Protein AF-A0A8I1PBG3-F1 (afdb_monomer_lite)

Structure (mmCIF, N/CA/C/O backbone):
data_AF-A0A8I1PBG3-F1
#
_entry.id   AF-A0A8I1PBG3-F1
#
loop_
_atom_site.group_PDB
_atom_site.id
_atom_site.type_symbol
_atom_site.label_atom_id
_atom_site.label_alt_id
_atom_site.label_comp_id
_atom_site.label_asym_id
_atom_site.label_entity_id
_atom_site.label_seq_id
_atom_site.pdbx_PDB_ins_code
_atom_site.Cartn_x
_atom_site.Cartn_y
_atom_site.Cartn_z
_atom_site.occupancy
_atom_site.B_iso_or_equiv
_atom_site.auth_seq_id
_atom_site.auth_comp_id
_atom_site.auth_asym_id
_atom_site.auth_atom_id
_atom_site.pdbx_PDB_model_num
ATOM 1 N N . MET A 1 1 ? 33.859 44.985 -28.408 1.00 40.91 1 MET A N 1
ATOM 2 C CA . MET A 1 1 ? 32.799 44.138 -28.990 1.00 40.91 1 MET A CA 1
ATOM 3 C C . MET A 1 1 ? 32.918 42.779 -28.338 1.00 40.91 1 MET A C 1
ATOM 5 O O . MET A 1 1 ? 33.980 42.182 -28.441 1.00 40.91 1 MET A O 1
ATOM 9 N N . ALA A 1 2 ? 31.907 42.379 -27.571 1.00 40.81 2 ALA A N 1
ATOM 10 C CA . ALA A 1 2 ? 31.863 41.085 -26.903 1.00 40.81 2 ALA A CA 1
ATOM 11 C C . ALA A 1 2 ? 31.498 40.009 -27.932 1.00 40.81 2 ALA A C 1
ATOM 13 O O . ALA A 1 2 ? 30.491 40.143 -28.624 1.00 40.81 2 ALA A O 1
ATOM 14 N N . THR A 1 3 ? 32.326 38.979 -28.062 1.00 46.44 3 THR A N 1
ATOM 15 C CA . THR A 1 3 ? 31.957 37.729 -28.726 1.00 46.44 3 THR A CA 1
ATOM 16 C C . THR A 1 3 ? 31.240 36.884 -27.680 1.00 46.44 3 THR A C 1
ATOM 18 O O . THR A 1 3 ? 31.890 36.314 -26.807 1.00 46.44 3 THR A O 1
ATOM 21 N N . SER A 1 4 ? 29.907 36.911 -27.697 1.00 43.91 4 SER A N 1
ATOM 22 C CA . SER A 1 4 ? 29.079 36.065 -26.837 1.00 43.91 4 SER A CA 1
ATOM 23 C C . SER A 1 4 ? 29.313 34.598 -27.186 1.00 43.91 4 SER A C 1
ATOM 25 O O . SER A 1 4 ? 28.996 34.161 -28.287 1.00 43.91 4 SER A O 1
ATOM 27 N N . ASP A 1 5 ? 29.861 33.866 -26.223 1.00 50.47 5 ASP A N 1
ATOM 28 C CA . ASP A 1 5 ? 30.164 32.429 -26.246 1.00 50.47 5 ASP A CA 1
ATOM 29 C C . ASP A 1 5 ? 28.923 31.583 -25.866 1.00 50.47 5 ASP A C 1
ATOM 31 O O . ASP A 1 5 ? 29.026 30.538 -25.233 1.00 50.47 5 ASP A O 1
ATOM 35 N N . ASP A 1 6 ? 27.724 32.079 -26.198 1.00 49.88 6 ASP A N 1
ATOM 36 C CA . ASP A 1 6 ? 26.433 31.600 -25.665 1.00 49.88 6 ASP A CA 1
ATOM 37 C C . ASP A 1 6 ? 25.593 30.825 -26.702 1.00 49.88 6 ASP A C 1
ATOM 39 O O . ASP A 1 6 ? 24.419 30.540 -26.482 1.00 49.88 6 ASP A O 1
ATOM 43 N N . ASP A 1 7 ? 26.202 30.455 -27.833 1.00 46.03 7 ASP A N 1
ATOM 44 C CA . ASP A 1 7 ? 25.568 29.711 -28.935 1.00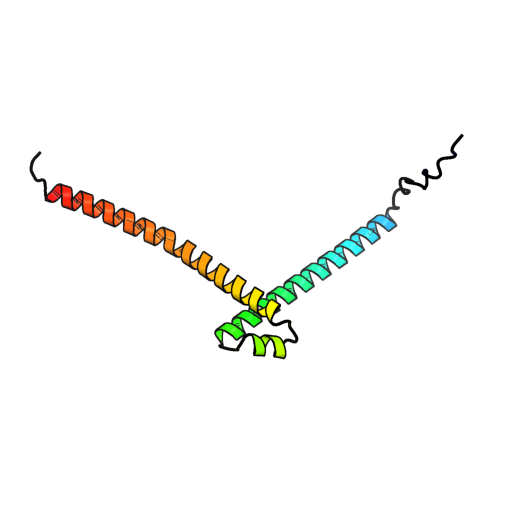 46.03 7 ASP A CA 1
ATOM 45 C C . ASP A 1 7 ? 26.040 28.245 -28.988 1.00 46.03 7 ASP A C 1
ATOM 47 O O . ASP A 1 7 ? 26.211 27.637 -30.048 1.00 46.03 7 ASP A O 1
ATOM 51 N N . LEU A 1 8 ? 26.231 27.623 -27.819 1.00 47.16 8 LEU A N 1
ATOM 52 C CA . LEU A 1 8 ? 26.364 26.168 -27.717 1.00 47.16 8 LEU A CA 1
ATOM 53 C C . LEU A 1 8 ? 24.997 25.496 -27.921 1.00 47.16 8 LEU A C 1
ATOM 55 O O . LEU A 1 8 ? 24.366 24.988 -26.998 1.00 47.16 8 LEU A O 1
ATOM 59 N N . GLY A 1 9 ? 24.563 25.473 -29.181 1.00 45.12 9 GLY A N 1
ATOM 60 C CA . GLY A 1 9 ? 23.967 24.287 -29.782 1.00 45.12 9 GLY A CA 1
ATOM 61 C C . GLY A 1 9 ? 22.716 23.725 -29.112 1.00 45.12 9 GLY A C 1
ATOM 62 O O . GLY A 1 9 ? 22.672 22.530 -28.818 1.00 45.12 9 GLY A O 1
ATOM 63 N N . ARG A 1 10 ? 21.628 24.503 -29.044 1.00 50.16 10 ARG A N 1
ATOM 64 C CA . ARG A 1 10 ? 20.308 23.899 -29.309 1.00 50.16 10 ARG A CA 1
ATOM 65 C C . ARG A 1 10 ? 20.234 23.555 -30.795 1.00 50.16 10 ARG A C 1
ATOM 67 O O . ARG A 1 10 ? 19.549 24.213 -31.568 1.00 50.16 10 ARG A O 1
ATOM 74 N N . ALA A 1 11 ? 20.998 22.553 -31.212 1.00 54.16 11 ALA A N 1
ATOM 75 C CA . ALA A 1 11 ? 20.671 21.865 -32.440 1.00 54.16 11 ALA A CA 1
ATOM 76 C C . ALA A 1 11 ? 19.368 21.121 -32.149 1.00 54.16 11 ALA A C 1
ATOM 78 O O . ALA A 1 11 ? 19.353 20.230 -31.296 1.00 54.16 11 ALA A O 1
ATOM 79 N N . ASP A 1 12 ? 18.279 21.508 -32.813 1.00 59.19 12 ASP A N 1
ATOM 80 C CA . ASP A 1 12 ? 17.124 20.629 -32.948 1.00 59.19 12 ASP A CA 1
ATOM 81 C C . ASP A 1 12 ? 17.666 19.304 -33.496 1.00 59.19 12 ASP A C 1
ATOM 83 O O . ASP A 1 12 ? 18.157 19.233 -34.626 1.00 59.19 12 ASP A O 1
ATOM 87 N N . GLY A 1 13 ? 17.730 18.291 -32.629 1.00 63.84 13 GLY A N 1
ATOM 88 C CA . GLY A 1 13 ? 18.340 17.011 -32.959 1.00 63.84 13 GLY A CA 1
ATOM 89 C C . GLY A 1 13 ? 17.702 16.447 -34.225 1.00 63.84 13 GLY A C 1
ATOM 90 O O . GLY A 1 13 ? 16.489 16.561 -34.413 1.00 63.84 13 GLY A O 1
ATOM 91 N N . LEU A 1 14 ? 18.520 15.851 -35.100 1.00 68.19 14 LEU A N 1
ATOM 92 C CA . LEU A 1 14 ? 18.033 15.186 -36.309 1.00 68.19 14 LEU A CA 1
ATOM 93 C C . LEU A 1 14 ? 16.856 14.256 -35.957 1.00 68.19 14 LEU A C 1
ATOM 95 O O . LEU A 1 14 ? 16.926 13.557 -34.940 1.00 68.19 14 LEU A O 1
ATOM 99 N N . PRO A 1 15 ? 15.781 14.231 -36.768 1.00 78.50 15 PRO A N 1
ATOM 100 C CA . PRO A 1 15 ? 14.638 13.376 -36.490 1.00 78.50 15 PRO A CA 1
ATOM 101 C C . PRO A 1 15 ? 15.099 11.918 -36.412 1.00 78.50 15 PRO A C 1
ATOM 103 O O . PRO A 1 15 ? 15.807 11.442 -37.298 1.00 78.50 15 PRO A O 1
ATOM 106 N N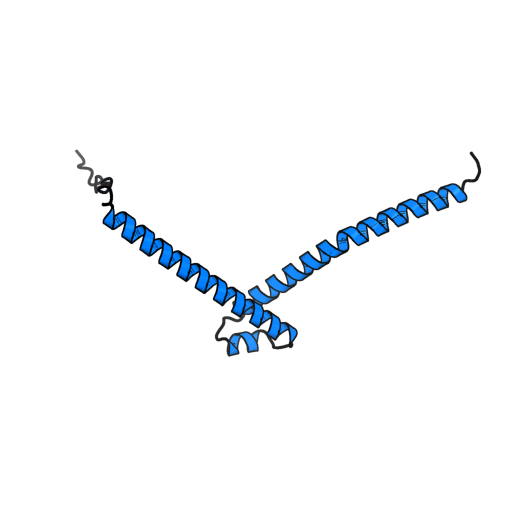 . LEU A 1 16 ? 14.689 11.217 -35.349 1.00 82.75 16 LEU A N 1
ATOM 107 C CA . LEU A 1 16 ? 15.004 9.800 -35.151 1.00 82.75 16 LEU A CA 1
ATOM 108 C C . LEU A 1 16 ? 14.592 8.986 -36.382 1.00 82.75 16 LEU A C 1
ATOM 110 O O . LEU A 1 16 ? 13.491 9.206 -36.906 1.00 82.75 16 LEU A O 1
ATOM 114 N N . SER A 1 17 ? 15.433 8.031 -36.789 1.00 90.62 17 SER A N 1
ATOM 115 C CA . SER A 1 17 ? 15.058 7.030 -37.791 1.00 90.62 17 SER A CA 1
ATOM 116 C C . SER A 1 17 ? 13.936 6.131 -37.265 1.00 90.62 17 SER A C 1
ATOM 118 O O . SER A 1 17 ? 13.730 6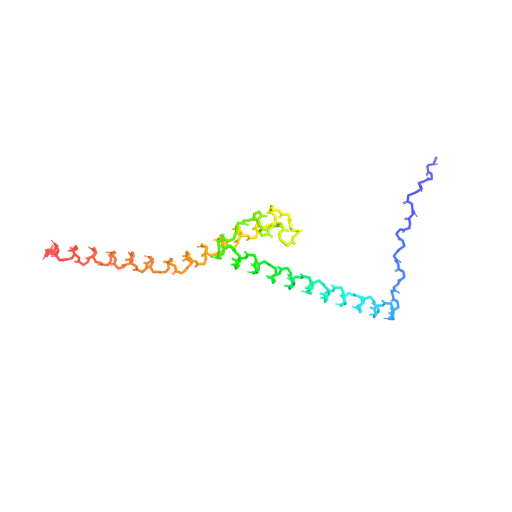.022 -36.054 1.00 90.62 17 SER A O 1
ATOM 120 N N . ASP A 1 18 ? 13.211 5.464 -38.160 1.00 92.44 18 ASP A N 1
ATOM 121 C CA . ASP A 1 18 ? 12.126 4.564 -37.754 1.00 92.44 18 ASP A CA 1
ATOM 122 C C . ASP A 1 18 ? 12.634 3.416 -36.866 1.00 92.44 18 ASP A C 1
ATOM 124 O O . ASP A 1 18 ? 11.991 3.092 -35.868 1.00 92.44 18 ASP A O 1
ATOM 128 N N . ASP A 1 19 ? 13.839 2.903 -37.130 1.00 92.94 19 ASP A N 1
ATOM 129 C CA . ASP A 1 19 ? 14.494 1.899 -36.281 1.00 92.94 19 ASP A CA 1
ATOM 130 C C . ASP A 1 19 ? 14.797 2.440 -34.875 1.00 92.94 19 ASP A C 1
ATOM 132 O O . ASP A 1 19 ? 14.556 1.768 -33.872 1.00 92.94 19 ASP A O 1
ATOM 136 N N . GLN A 1 20 ? 15.283 3.684 -34.772 1.00 93.44 20 GLN A N 1
ATOM 137 C CA . GLN A 1 20 ? 15.544 4.329 -33.481 1.00 93.44 20 GLN A CA 1
ATOM 138 C C . GLN A 1 20 ? 14.249 4.588 -32.705 1.00 93.44 20 GLN A C 1
ATOM 140 O O . GLN A 1 20 ? 14.224 4.444 -31.482 1.00 93.44 20 GLN A O 1
ATOM 145 N N . ARG A 1 21 ? 13.164 4.950 -33.399 1.00 94.00 21 ARG A N 1
ATOM 146 C CA . ARG A 1 21 ? 11.838 5.113 -32.784 1.00 94.00 21 ARG A CA 1
ATOM 147 C C . ARG A 1 21 ? 11.302 3.779 -32.280 1.00 94.00 21 ARG A C 1
ATOM 149 O O . ARG A 1 21 ? 10.822 3.720 -31.152 1.00 94.00 21 ARG A O 1
ATOM 156 N N . ALA A 1 22 ? 11.411 2.720 -33.081 1.00 95.12 22 ALA A N 1
ATOM 157 C CA . ALA A 1 22 ? 10.966 1.384 -32.707 1.00 95.12 22 ALA A CA 1
ATOM 158 C C . ALA A 1 22 ? 11.721 0.858 -31.477 1.00 95.12 22 ALA A C 1
ATOM 160 O O . ALA A 1 22 ? 11.088 0.389 -30.531 1.00 95.12 22 ALA A O 1
ATOM 161 N N . GLU A 1 23 ? 13.049 1.009 -31.434 1.00 95.31 23 GLU A N 1
ATOM 162 C CA . GLU A 1 23 ? 13.839 0.595 -30.267 1.00 95.31 23 GLU A CA 1
ATOM 163 C C . GLU A 1 23 ? 13.509 1.432 -29.023 1.00 95.31 23 GLU A C 1
ATOM 165 O O . GLU A 1 23 ? 13.412 0.889 -27.921 1.00 95.31 23 GLU A O 1
ATOM 170 N N . LEU A 1 24 ? 13.279 2.742 -29.174 1.00 96.06 24 LEU A N 1
ATOM 171 C CA . LEU A 1 24 ? 12.870 3.598 -28.058 1.00 96.06 24 LEU A CA 1
ATOM 172 C C . LEU A 1 24 ? 11.510 3.171 -27.490 1.00 96.06 24 LEU A C 1
ATOM 174 O O . LEU A 1 24 ? 11.372 3.063 -26.272 1.00 96.06 24 LEU A O 1
ATOM 178 N N . LEU A 1 25 ? 10.538 2.860 -28.351 1.00 96.88 25 LEU A N 1
ATOM 179 C CA . LEU A 1 25 ? 9.237 2.328 -27.937 1.00 96.88 25 LEU A CA 1
ATOM 180 C C . LEU A 1 25 ? 9.373 0.966 -27.244 1.00 96.88 25 LEU A C 1
ATOM 182 O O . LEU A 1 25 ? 8.790 0.758 -26.183 1.00 96.88 25 LEU A O 1
ATOM 186 N N . ALA A 1 26 ? 10.187 0.057 -27.785 1.00 97.19 26 ALA A N 1
ATOM 187 C CA . ALA A 1 26 ? 10.433 -1.250 -27.176 1.00 97.19 26 ALA A CA 1
ATOM 188 C C . ALA A 1 26 ? 11.149 -1.139 -25.819 1.00 97.19 26 ALA A C 1
ATOM 190 O O . ALA A 1 26 ? 10.898 -1.913 -24.893 1.00 97.19 26 ALA A O 1
ATOM 191 N N . ARG A 1 27 ? 12.062 -0.174 -25.665 1.00 97.44 27 ARG A N 1
ATOM 192 C CA . ARG A 1 27 ? 12.710 0.123 -24.382 1.00 97.44 27 ARG A CA 1
ATOM 193 C C . ARG A 1 27 ? 11.726 0.718 -23.380 1.00 97.44 27 ARG A C 1
ATOM 195 O O . ARG A 1 27 ? 11.758 0.319 -22.220 1.00 97.44 27 ARG A O 1
ATOM 202 N N . GLN A 1 28 ? 10.861 1.628 -23.819 1.00 97.88 28 GLN A N 1
ATOM 203 C CA . GLN A 1 28 ? 9.824 2.212 -22.973 1.00 97.88 28 GLN A CA 1
ATOM 204 C C . GLN A 1 28 ? 8.852 1.134 -22.475 1.00 97.88 28 GLN A C 1
ATOM 206 O O . GLN A 1 28 ? 8.633 1.037 -21.273 1.00 97.88 28 GLN A O 1
ATOM 211 N N . ALA A 1 29 ? 8.387 0.249 -23.360 1.00 98.06 29 ALA A N 1
ATOM 212 C CA . ALA A 1 29 ? 7.513 -0.864 -22.992 1.00 98.06 29 ALA A CA 1
ATOM 213 C C . ALA A 1 29 ? 8.140 -1.779 -21.924 1.00 98.06 29 ALA A C 1
ATOM 215 O O . ALA A 1 29 ? 7.497 -2.092 -20.927 1.00 98.06 29 ALA A O 1
ATOM 216 N N . ARG A 1 30 ? 9.423 -2.142 -22.077 1.00 98.25 30 ARG A N 1
ATOM 217 C CA . ARG A 1 30 ? 10.157 -2.936 -21.071 1.00 98.25 30 ARG A CA 1
ATOM 218 C C . ARG A 1 30 ? 10.301 -2.211 -19.729 1.00 98.25 30 ARG A C 1
ATOM 220 O O . ARG A 1 30 ? 10.277 -2.852 -18.683 1.00 98.25 30 ARG A O 1
ATOM 227 N N . LEU A 1 31 ? 10.479 -0.887 -19.742 1.00 98.44 31 LEU A N 1
ATOM 228 C CA . LEU A 1 31 ? 10.541 -0.092 -18.512 1.00 98.44 31 LEU A CA 1
ATOM 229 C C . LEU A 1 31 ? 9.186 -0.035 -17.810 1.00 98.44 31 LEU A C 1
ATOM 231 O O . LEU A 1 31 ? 9.143 -0.133 -16.587 1.00 98.44 31 LEU A O 1
ATOM 235 N N . ASP A 1 32 ? 8.101 0.110 -18.564 1.00 98.44 32 ASP A N 1
ATOM 236 C CA . ASP A 1 32 ? 6.753 0.146 -18.001 1.00 98.44 32 ASP A CA 1
ATOM 237 C C . ASP A 1 32 ? 6.349 -1.222 -17.436 1.00 98.44 32 ASP A C 1
ATOM 239 O O . ASP A 1 32 ? 5.818 -1.292 -16.331 1.00 98.44 32 ASP A O 1
ATOM 243 N N . GLU A 1 33 ? 6.711 -2.315 -18.110 1.00 98.19 33 GLU A N 1
ATOM 244 C CA . GLU A 1 33 ? 6.543 -3.673 -17.581 1.00 98.19 33 GLU A CA 1
ATOM 245 C C . GLU A 1 33 ? 7.344 -3.887 -16.286 1.00 98.19 33 GLU A C 1
ATOM 247 O O . GLU A 1 33 ? 6.810 -4.381 -15.292 1.00 98.19 33 GLU A O 1
ATOM 252 N N . ALA A 1 34 ? 8.607 -3.451 -16.248 1.00 98.12 34 ALA A N 1
ATOM 253 C CA . ALA A 1 34 ? 9.426 -3.544 -15.042 1.00 98.12 34 ALA A CA 1
ATOM 254 C C . ALA A 1 34 ? 8.859 -2.705 -13.882 1.00 98.12 34 ALA A C 1
ATOM 256 O O . ALA A 1 34 ? 8.904 -3.139 -12.731 1.00 98.12 34 ALA A O 1
ATOM 257 N N . ARG A 1 35 ? 8.303 -1.520 -14.169 1.00 98.44 35 ARG A N 1
ATOM 258 C CA . ARG A 1 35 ? 7.624 -0.682 -13.167 1.00 98.44 35 ARG A CA 1
ATOM 259 C C . ARG A 1 35 ? 6.392 -1.379 -12.607 1.00 98.44 35 ARG A C 1
ATOM 261 O O . ARG A 1 35 ? 6.279 -1.479 -11.391 1.00 98.44 35 ARG A O 1
ATOM 268 N N . ALA A 1 36 ? 5.544 -1.932 -13.472 1.00 98.25 36 ALA A N 1
ATOM 269 C CA . ALA A 1 36 ? 4.362 -2.678 -13.052 1.00 98.25 36 ALA A CA 1
ATOM 270 C C . ALA A 1 36 ? 4.728 -3.893 -12.179 1.00 98.25 36 ALA A C 1
ATOM 272 O O . ALA A 1 36 ? 4.083 -4.147 -11.163 1.00 98.25 36 ALA A O 1
ATOM 273 N N . ALA A 1 37 ? 5.803 -4.612 -12.519 1.00 98.19 37 ALA A N 1
ATOM 274 C CA . ALA A 1 37 ? 6.289 -5.727 -11.708 1.00 98.19 37 ALA A CA 1
ATOM 275 C C . ALA A 1 37 ? 6.762 -5.278 -10.313 1.00 98.19 37 ALA A C 1
ATOM 277 O O . ALA A 1 37 ? 6.466 -5.935 -9.314 1.00 98.19 37 ALA A O 1
ATOM 278 N N . VAL A 1 38 ? 7.468 -4.144 -10.224 1.00 98.00 38 VAL A N 1
ATOM 279 C CA . VAL A 1 38 ? 7.894 -3.569 -8.937 1.00 98.00 38 VAL A CA 1
ATOM 280 C C . VAL A 1 38 ? 6.692 -3.119 -8.108 1.00 98.00 38 VAL A C 1
ATOM 282 O O . VAL A 1 38 ? 6.653 -3.399 -6.913 1.00 98.00 38 VAL A O 1
ATOM 285 N N . GLU A 1 39 ? 5.712 -2.460 -8.724 1.00 97.94 39 GLU A N 1
ATOM 286 C CA . GLU A 1 39 ? 4.478 -2.034 -8.053 1.00 97.94 39 GLU A CA 1
ATOM 287 C C . GLU A 1 39 ? 3.691 -3.235 -7.510 1.00 97.94 39 GLU A C 1
ATOM 289 O O . GLU A 1 39 ? 3.278 -3.220 -6.350 1.00 97.94 39 GLU A O 1
ATOM 294 N N . SER A 1 40 ? 3.569 -4.315 -8.290 1.00 97.75 40 SER A N 1
ATOM 295 C CA . SER A 1 40 ? 2.935 -5.565 -7.842 1.00 97.75 40 SER A CA 1
ATOM 296 C C . SER A 1 40 ? 3.661 -6.169 -6.639 1.00 97.75 40 SER A C 1
ATOM 298 O O . SER A 1 40 ? 3.036 -6.479 -5.627 1.00 97.75 40 SER A O 1
ATOM 300 N N . ALA A 1 41 ? 4.991 -6.275 -6.702 1.00 96.75 41 ALA A N 1
ATOM 301 C CA . ALA A 1 41 ? 5.783 -6.822 -5.602 1.00 96.75 41 ALA A CA 1
ATOM 302 C C . ALA A 1 41 ? 5.694 -5.960 -4.328 1.00 96.75 41 ALA A C 1
ATOM 304 O O . ALA A 1 41 ? 5.699 -6.482 -3.212 1.00 96.75 41 ALA A O 1
ATOM 305 N N . GLN A 1 42 ? 5.599 -4.635 -4.475 1.00 96.50 42 GLN A N 1
ATOM 306 C CA . GLN A 1 42 ? 5.375 -3.729 -3.348 1.00 96.50 42 GLN A CA 1
ATOM 307 C C . GLN A 1 42 ? 3.990 -3.931 -2.730 1.00 96.50 42 GLN A C 1
ATOM 309 O O . GLN A 1 42 ? 3.895 -4.012 -1.508 1.00 96.50 42 GLN A O 1
ATOM 314 N N . ALA A 1 43 ? 2.946 -4.079 -3.548 1.00 96.75 43 ALA A N 1
ATOM 315 C CA .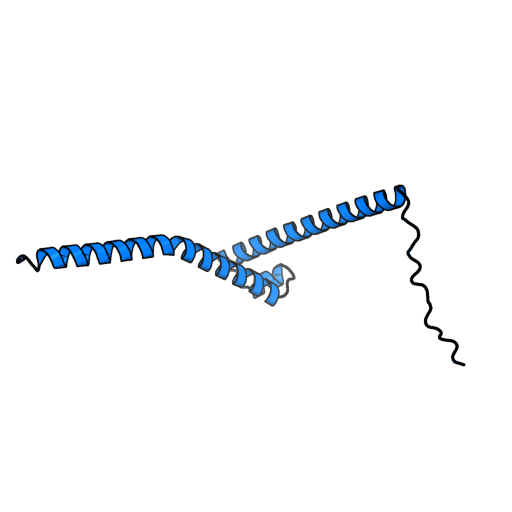 ALA A 1 43 ? 1.593 -4.346 -3.069 1.00 96.75 43 ALA A CA 1
ATOM 316 C C . ALA A 1 43 ? 1.496 -5.687 -2.321 1.00 96.75 43 ALA A C 1
ATOM 318 O O . ALA A 1 43 ? 0.895 -5.753 -1.250 1.00 96.75 43 ALA A O 1
ATOM 319 N N . GLU A 1 44 ? 2.135 -6.742 -2.834 1.00 97.69 44 GLU A N 1
ATOM 320 C CA . GLU A 1 44 ? 2.199 -8.050 -2.169 1.00 97.69 44 GLU A CA 1
ATOM 321 C C . GLU A 1 44 ? 2.922 -7.976 -0.819 1.00 97.69 44 GLU A C 1
ATOM 323 O O . GLU A 1 44 ? 2.430 -8.494 0.187 1.00 97.69 44 GLU A O 1
ATOM 328 N N . ARG A 1 45 ? 4.068 -7.285 -0.768 1.00 97.25 45 ARG A N 1
ATOM 329 C CA . ARG A 1 45 ? 4.801 -7.042 0.482 1.00 97.25 45 ARG A CA 1
ATOM 330 C C . ARG A 1 45 ? 3.940 -6.286 1.491 1.00 97.25 45 ARG A C 1
ATOM 332 O O . ARG A 1 45 ? 3.931 -6.640 2.668 1.00 97.25 45 ARG A O 1
ATOM 339 N N . ASP A 1 46 ? 3.244 -5.245 1.051 1.00 97.56 46 ASP A N 1
ATOM 340 C CA . ASP A 1 46 ? 2.428 -4.408 1.929 1.00 97.56 46 ASP A CA 1
ATOM 341 C C . ASP A 1 46 ? 1.213 -5.181 2.461 1.00 97.56 46 ASP A C 1
ATOM 343 O O . ASP A 1 46 ? 0.910 -5.095 3.651 1.00 97.56 46 ASP A O 1
ATOM 347 N N . ALA A 1 47 ? 0.589 -6.026 1.635 1.00 97.50 47 ALA A N 1
ATOM 348 C CA . ALA A 1 47 ? -0.455 -6.949 2.076 1.00 97.50 47 ALA A CA 1
ATOM 349 C C . ALA A 1 47 ? 0.065 -7.964 3.109 1.00 97.50 47 ALA A C 1
ATOM 351 O O . ALA A 1 47 ? -0.612 -8.250 4.096 1.00 97.50 47 ALA A O 1
ATOM 352 N N . TYR A 1 48 ? 1.280 -8.483 2.924 1.00 97.94 48 TYR A N 1
ATOM 353 C CA . TYR A 1 48 ? 1.898 -9.382 3.899 1.00 97.94 48 TYR A CA 1
ATOM 354 C C . TYR A 1 48 ? 2.205 -8.678 5.231 1.00 97.94 48 TYR A C 1
ATOM 356 O O . TYR A 1 48 ? 1.986 -9.253 6.294 1.00 97.94 48 TYR A O 1
ATOM 364 N N . LEU A 1 49 ? 2.650 -7.416 5.201 1.00 98.31 49 LEU A N 1
ATOM 365 C CA . LEU A 1 49 ? 2.848 -6.618 6.416 1.00 98.31 49 LEU A CA 1
ATOM 366 C C . LEU A 1 49 ? 1.554 -6.458 7.220 1.00 98.31 49 LEU A C 1
ATOM 368 O O . LEU A 1 49 ? 1.598 -6.557 8.444 1.00 98.31 49 LEU A O 1
ATOM 372 N N . VAL A 1 50 ? 0.422 -6.246 6.545 1.00 97.56 50 VAL A N 1
ATOM 373 C CA . VAL A 1 50 ? -0.898 -6.190 7.193 1.00 97.56 50 VAL A CA 1
ATOM 374 C C . VAL A 1 50 ? -1.237 -7.525 7.858 1.00 97.56 50 VAL A C 1
ATOM 376 O O . VAL A 1 50 ? -1.582 -7.541 9.032 1.00 97.56 50 VAL A O 1
ATOM 379 N N . GLN A 1 51 ? -1.038 -8.653 7.169 1.00 97.88 51 GLN A N 1
ATOM 380 C CA . GLN A 1 51 ? 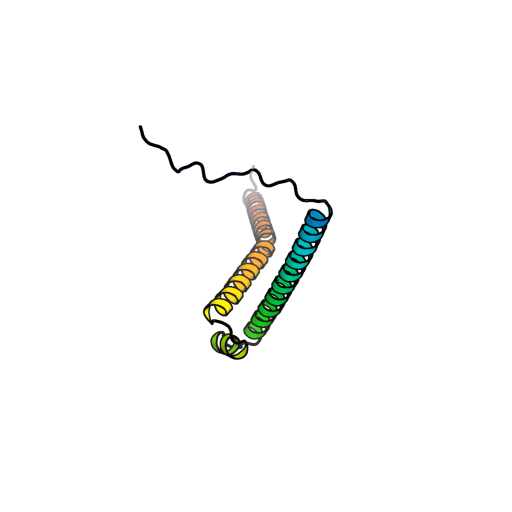-1.289 -9.981 7.752 1.00 97.88 51 GLN A CA 1
ATOM 381 C C . GLN A 1 51 ? -0.448 -10.244 9.009 1.00 97.88 51 GLN A C 1
ATOM 383 O O . GLN A 1 51 ? -0.922 -10.870 9.957 1.00 97.88 51 GLN A O 1
ATOM 388 N N . LEU A 1 52 ? 0.803 -9.776 9.028 1.00 97.88 52 LEU A N 1
ATOM 389 C CA . LEU A 1 52 ? 1.660 -9.869 10.209 1.00 97.88 52 LEU A CA 1
ATOM 390 C C . LEU A 1 52 ? 1.138 -9.004 11.366 1.00 97.88 52 LEU A C 1
ATOM 392 O O . LEU A 1 52 ? 1.148 -9.462 12.508 1.00 97.88 52 LEU A O 1
ATOM 396 N N . ASP A 1 53 ? 0.671 -7.786 11.082 1.00 97.00 53 ASP A N 1
ATOM 397 C CA . ASP A 1 53 ? 0.067 -6.894 12.081 1.00 97.00 53 ASP A CA 1
ATOM 398 C C . ASP A 1 53 ? -1.207 -7.506 12.683 1.00 97.00 53 ASP A C 1
ATOM 400 O O . ASP A 1 53 ? -1.346 -7.549 13.906 1.00 97.00 53 ASP A O 1
ATOM 404 N N . ASP A 1 54 ? -2.075 -8.081 11.845 1.00 95.50 54 ASP A N 1
ATOM 405 C CA . ASP A 1 54 ? -3.292 -8.789 12.269 1.00 95.50 54 ASP A CA 1
ATOM 406 C C . ASP A 1 54 ? -2.982 -10.026 13.124 1.00 95.50 54 ASP A C 1
ATOM 408 O O . ASP A 1 54 ? -3.709 -10.350 14.066 1.00 95.50 54 ASP A O 1
ATOM 412 N N . ALA A 1 55 ? -1.870 -10.708 12.835 1.00 96.94 55 ALA A N 1
ATOM 413 C CA . ALA A 1 55 ? -1.359 -11.811 13.644 1.00 96.94 55 ALA A CA 1
ATOM 414 C C . ALA A 1 55 ? -0.689 -11.349 14.957 1.00 96.94 55 ALA A C 1
ATOM 416 O O . ALA A 1 55 ? -0.273 -12.184 15.763 1.00 96.94 55 ALA A O 1
ATOM 417 N N . GLY A 1 56 ? -0.583 -10.037 15.191 1.00 96.62 56 GLY A N 1
ATOM 418 C CA . GLY A 1 56 ? 0.004 -9.445 16.392 1.00 96.62 56 GLY A CA 1
ATOM 419 C C . GLY A 1 56 ? 1.531 -9.351 16.377 1.00 96.62 56 GLY A C 1
ATOM 420 O O . GLY A 1 56 ? 2.135 -9.127 17.428 1.00 96.62 56 GLY A O 1
ATOM 421 N N . VAL A 1 57 ? 2.171 -9.516 15.216 1.00 97.44 57 VAL A N 1
ATOM 422 C CA . VAL A 1 57 ? 3.625 -9.368 15.072 1.00 97.44 57 VAL A CA 1
ATOM 423 C C . VAL A 1 57 ? 4.000 -7.892 15.158 1.00 97.44 57 VAL A C 1
ATOM 425 O O . VAL A 1 57 ? 3.429 -7.030 14.490 1.00 97.44 57 VAL A O 1
ATOM 428 N N . GLY A 1 58 ? 4.993 -7.579 15.991 1.00 96.69 58 GLY A N 1
ATOM 429 C CA . GLY A 1 58 ? 5.398 -6.199 16.226 1.00 96.69 58 GLY A CA 1
ATOM 430 C C . GLY A 1 58 ? 6.072 -5.559 15.008 1.00 96.69 58 GLY A C 1
ATOM 431 O O . GLY A 1 58 ? 6.896 -6.171 14.337 1.00 96.69 58 GLY A O 1
ATOM 432 N N . VAL A 1 59 ? 5.825 -4.265 14.789 1.00 96.75 59 VAL A N 1
ATOM 433 C CA . VAL A 1 59 ? 6.417 -3.465 13.695 1.00 96.75 59 VAL A CA 1
ATOM 434 C C . VAL A 1 59 ? 7.938 -3.639 13.569 1.00 96.75 59 VAL A C 1
ATOM 436 O O . VAL A 1 59 ? 8.457 -3.803 12.467 1.00 96.75 59 VAL A O 1
ATOM 439 N N . SER A 1 60 ? 8.669 -3.594 14.688 1.00 97.25 60 SER A N 1
ATOM 440 C CA . SER A 1 60 ? 10.131 -3.747 14.690 1.00 97.25 60 SER A CA 1
ATOM 441 C C . SER A 1 60 ? 10.576 -5.152 14.276 1.00 97.25 60 SER A C 1
ATOM 443 O O . SER A 1 60 ? 11.611 -5.294 13.632 1.00 97.25 60 SER A O 1
ATOM 445 N N . GLU A 1 61 ? 9.803 -6.175 14.640 1.00 97.75 61 GLU A N 1
ATOM 446 C CA . GLU A 1 61 ? 10.069 -7.570 14.289 1.00 97.75 61 GLU A CA 1
ATOM 447 C C . GLU A 1 61 ? 9.827 -7.799 12.796 1.00 97.75 61 GLU A C 1
ATOM 449 O O . GLU A 1 61 ? 10.721 -8.283 12.103 1.00 97.75 61 GLU A O 1
ATOM 454 N N . SER A 1 62 ? 8.691 -7.330 12.273 1.00 97.44 62 SER A N 1
ATOM 455 C CA . SER A 1 62 ? 8.379 -7.363 10.839 1.00 97.44 62 SER A CA 1
ATOM 456 C C . SER A 1 62 ? 9.424 -6.612 10.009 1.00 97.44 62 SER A C 1
ATOM 458 O O . SER A 1 62 ? 9.894 -7.118 8.990 1.00 97.44 62 SER A O 1
ATOM 460 N N . ALA A 1 63 ? 9.842 -5.423 10.460 1.00 97.75 63 ALA A N 1
ATOM 461 C CA . ALA A 1 63 ? 10.874 -4.636 9.790 1.00 97.75 63 ALA A CA 1
ATOM 462 C C . ALA A 1 63 ? 12.221 -5.371 9.748 1.00 97.75 63 ALA A C 1
ATOM 464 O O . ALA A 1 63 ? 12.851 -5.441 8.695 1.00 97.75 63 ALA A O 1
ATOM 465 N N . HIS A 1 64 ? 12.640 -5.960 10.871 1.00 97.81 64 HIS A N 1
ATOM 466 C CA . HIS A 1 64 ? 13.881 -6.724 10.944 1.00 97.81 64 HIS A CA 1
ATOM 467 C C . HIS A 1 64 ? 13.837 -7.976 10.058 1.00 97.81 64 HIS A C 1
ATOM 469 O O . HIS A 1 64 ? 14.766 -8.213 9.288 1.00 97.81 64 HIS A O 1
ATOM 475 N N . ALA A 1 65 ? 12.755 -8.757 10.127 1.00 96.38 65 ALA A N 1
ATOM 476 C CA . ALA A 1 65 ? 12.605 -9.997 9.369 1.00 96.38 65 ALA A CA 1
ATOM 477 C C . ALA A 1 65 ? 12.609 -9.772 7.848 1.00 96.38 65 ALA A C 1
ATOM 479 O O . ALA A 1 65 ? 13.150 -10.587 7.105 1.00 96.38 65 ALA A O 1
ATOM 480 N N . LEU A 1 66 ? 12.037 -8.656 7.391 1.00 95.25 66 LEU A N 1
ATOM 481 C CA . LEU A 1 66 ? 11.921 -8.324 5.970 1.00 95.25 66 LEU A CA 1
ATOM 482 C C . LEU A 1 66 ? 13.039 -7.400 5.464 1.00 95.25 66 LEU A C 1
ATOM 484 O O . LEU A 1 66 ? 13.030 -7.016 4.296 1.00 95.25 66 LEU A O 1
ATOM 488 N N . GLY A 1 67 ? 13.995 -7.022 6.321 1.00 97.44 67 GLY A N 1
ATOM 489 C CA . GLY A 1 67 ? 15.078 -6.105 5.955 1.00 97.44 67 GLY A CA 1
ATOM 490 C C . GLY A 1 67 ? 14.585 -4.706 5.570 1.00 97.44 67 GLY A C 1
ATOM 491 O O . GLY A 1 67 ? 15.187 -4.038 4.731 1.00 97.44 67 GLY A O 1
ATOM 492 N N . LEU A 1 68 ? 13.470 -4.269 6.155 1.00 96.94 68 LEU A N 1
ATOM 493 C CA . LEU A 1 68 ? 12.833 -2.990 5.867 1.00 96.94 68 LEU A CA 1
ATOM 494 C C . LEU A 1 68 ? 13.184 -1.947 6.923 1.00 96.94 68 LEU A C 1
ATOM 496 O O . LEU A 1 68 ? 13.456 -2.240 8.088 1.00 96.94 68 LEU A O 1
ATOM 500 N N . LEU A 1 69 ? 13.094 -0.680 6.526 1.00 97.94 69 LEU A N 1
ATOM 501 C CA . LEU A 1 69 ? 13.108 0.414 7.485 1.00 97.94 69 LEU A CA 1
ATOM 502 C C . LEU A 1 69 ? 11.827 0.373 8.315 1.00 97.94 69 LEU A C 1
ATOM 504 O O . LEU A 1 69 ? 10.725 0.354 7.767 1.00 97.94 69 LEU A O 1
ATOM 508 N N . ARG A 1 70 ? 11.967 0.456 9.639 1.00 97.62 70 ARG A N 1
ATOM 509 C CA . ARG A 1 70 ? 10.828 0.500 10.565 1.00 97.62 70 ARG A CA 1
ATOM 510 C C . ARG A 1 70 ? 9.797 1.567 10.175 1.00 97.62 70 ARG A C 1
ATOM 512 O O . ARG A 1 70 ? 8.610 1.274 10.136 1.00 97.62 70 ARG A O 1
ATOM 519 N N . ALA A 1 71 ? 10.250 2.769 9.819 1.00 97.81 71 ALA A N 1
ATOM 520 C CA . ALA A 1 71 ? 9.371 3.862 9.400 1.00 97.81 71 ALA A CA 1
ATOM 521 C C . ALA A 1 71 ? 8.547 3.532 8.138 1.00 97.81 71 ALA A C 1
ATOM 523 O O . ALA A 1 71 ? 7.415 3.994 8.000 1.00 97.81 71 ALA A O 1
ATOM 524 N N . ALA A 1 72 ? 9.088 2.715 7.226 1.00 97.00 72 ALA A N 1
ATOM 525 C CA . ALA A 1 72 ? 8.355 2.267 6.045 1.00 97.00 72 ALA A CA 1
ATOM 526 C C . ALA A 1 72 ? 7.218 1.315 6.441 1.00 97.00 72 ALA A C 1
ATOM 528 O O . ALA A 1 72 ? 6.087 1.507 6.004 1.00 97.00 72 ALA A O 1
ATOM 529 N N . VAL A 1 73 ? 7.491 0.362 7.339 1.00 98.00 73 VAL A N 1
ATOM 530 C CA . VAL A 1 73 ? 6.465 -0.542 7.884 1.00 98.00 73 VAL A CA 1
ATOM 531 C C . VAL A 1 73 ? 5.379 0.244 8.624 1.00 98.00 73 VAL A C 1
ATOM 533 O O . VAL A 1 73 ? 4.194 0.043 8.374 1.00 98.00 73 VAL A O 1
ATOM 536 N N . GLU A 1 74 ? 5.761 1.203 9.473 1.00 97.94 74 GLU A N 1
ATOM 537 C CA . GLU A 1 74 ? 4.803 2.076 10.169 1.00 97.94 74 GLU A CA 1
ATOM 538 C C . GLU A 1 74 ? 3.923 2.856 9.184 1.00 97.94 74 GLU A C 1
ATOM 540 O O . GLU A 1 74 ? 2.715 2.975 9.390 1.00 97.94 74 GLU A O 1
ATOM 545 N N . THR A 1 75 ? 4.498 3.357 8.090 1.00 98.00 75 THR A N 1
ATOM 546 C CA . THR A 1 75 ? 3.750 4.094 7.061 1.00 98.00 75 THR A CA 1
ATOM 547 C C . THR A 1 75 ? 2.710 3.211 6.374 1.00 98.00 75 THR A C 1
ATOM 549 O O . THR A 1 75 ? 1.565 3.636 6.222 1.00 98.00 75 THR A O 1
ATOM 552 N N . VAL A 1 76 ? 3.071 1.978 6.006 1.00 97.31 76 VAL A N 1
ATOM 553 C CA . VAL A 1 76 ? 2.146 1.019 5.378 1.00 97.31 76 VAL A CA 1
ATOM 554 C C . VAL A 1 76 ? 0.977 0.716 6.313 1.00 97.31 76 VAL A C 1
ATOM 556 O O . VAL A 1 76 ? -0.179 0.921 5.945 1.00 97.31 76 VAL A O 1
ATOM 559 N N . LEU A 1 77 ? 1.268 0.329 7.556 1.00 97.56 77 LEU A N 1
ATOM 560 C CA . LEU A 1 77 ? 0.241 -0.059 8.526 1.00 97.56 77 LEU A CA 1
ATOM 561 C C . LEU A 1 77 ? -0.656 1.117 8.925 1.00 97.56 77 LEU A C 1
ATOM 563 O O . LEU A 1 77 ? -1.874 0.980 9.025 1.00 97.56 77 LEU A O 1
ATOM 567 N N . THR A 1 78 ? -0.086 2.308 9.120 1.00 97.19 78 THR A N 1
ATOM 568 C CA . THR A 1 78 ? -0.891 3.503 9.423 1.00 97.19 78 THR A CA 1
ATOM 569 C C . THR A 1 78 ? -1.769 3.923 8.250 1.00 97.19 78 THR A C 1
ATOM 571 O O . THR A 1 78 ? -2.899 4.356 8.472 1.00 97.19 78 THR A O 1
ATOM 574 N N . THR A 1 79 ? -1.286 3.789 7.014 1.00 96.25 79 THR A N 1
ATOM 575 C CA . THR A 1 79 ? -2.081 4.064 5.809 1.00 96.25 79 THR A CA 1
ATOM 576 C C . THR A 1 79 ? -3.216 3.058 5.668 1.00 96.25 79 THR A C 1
ATOM 578 O O . THR A 1 79 ? -4.355 3.468 5.455 1.00 96.25 79 THR A O 1
ATOM 581 N N . HIS A 1 80 ? -2.935 1.771 5.877 1.00 94.81 80 HIS A N 1
ATOM 582 C CA . HIS A 1 80 ? -3.937 0.711 5.836 1.00 94.81 80 HIS A CA 1
ATOM 583 C C . HIS A 1 80 ? -5.056 0.938 6.863 1.00 94.81 80 HIS A C 1
ATOM 585 O O . HIS A 1 80 ? -6.216 1.068 6.484 1.00 94.81 80 HIS A O 1
ATOM 591 N N . ARG A 1 81 ? -4.715 1.140 8.143 1.00 94.62 81 ARG A N 1
ATOM 592 C CA . ARG A 1 81 ? -5.712 1.408 9.198 1.00 94.62 81 ARG A CA 1
ATOM 593 C C . ARG A 1 81 ? -6.545 2.660 8.918 1.00 94.62 81 ARG A C 1
ATOM 595 O O . ARG A 1 81 ? -7.736 2.696 9.213 1.00 94.62 81 ARG A O 1
ATOM 602 N N . LYS A 1 82 ? -5.943 3.710 8.344 1.00 95.44 82 LYS A N 1
ATOM 603 C CA . LYS A 1 82 ? -6.693 4.904 7.916 1.00 95.44 82 LYS A CA 1
ATOM 604 C C . LYS A 1 82 ? -7.685 4.571 6.805 1.00 95.44 82 LYS A C 1
ATOM 606 O O . LYS A 1 82 ? -8.811 5.055 6.865 1.00 95.44 82 LYS A O 1
ATOM 611 N N . ALA A 1 83 ? -7.282 3.770 5.820 1.00 93.44 83 ALA A N 1
ATOM 612 C CA . ALA A 1 83 ? -8.162 3.340 4.740 1.00 93.44 83 ALA A CA 1
ATOM 613 C C . ALA A 1 83 ? -9.346 2.519 5.276 1.00 93.44 83 ALA A C 1
ATOM 615 O O . ALA A 1 83 ? -10.486 2.841 4.955 1.00 93.44 83 ALA A O 1
ATOM 616 N N . GLU A 1 84 ? -9.101 1.563 6.176 1.00 92.56 84 GLU A N 1
ATOM 617 C CA . GLU A 1 84 ? -10.167 0.774 6.810 1.00 92.56 84 GLU A CA 1
ATOM 618 C C . GLU A 1 84 ? -11.152 1.636 7.608 1.00 92.56 84 GLU A C 1
ATOM 620 O O . GLU A 1 84 ? -12.366 1.434 7.548 1.00 92.56 84 GLU A O 1
ATOM 625 N N . VAL A 1 85 ? -10.648 2.620 8.361 1.00 92.75 85 VAL A N 1
ATOM 626 C CA . VAL A 1 85 ? -11.505 3.549 9.112 1.00 92.75 85 VAL A CA 1
ATOM 627 C C . VAL A 1 85 ? -12.378 4.366 8.162 1.00 92.75 85 VAL A C 1
ATOM 629 O O . VAL A 1 85 ? -13.563 4.552 8.440 1.00 92.75 85 VAL A O 1
ATOM 632 N N . VAL A 1 86 ? -11.823 4.840 7.043 1.00 93.06 86 VAL A N 1
ATOM 633 C CA . VAL A 1 86 ? -12.591 5.572 6.025 1.00 93.06 86 VAL A CA 1
ATOM 634 C C . VAL A 1 86 ? -13.651 4.675 5.387 1.00 93.06 86 VAL A C 1
ATOM 636 O O . VAL A 1 86 ? -14.790 5.113 5.240 1.00 93.06 86 VAL A O 1
ATOM 639 N N . GLU A 1 87 ? -13.315 3.431 5.052 1.00 91.12 87 GLU A N 1
ATOM 640 C CA . GLU A 1 87 ? -14.255 2.469 4.470 1.00 91.12 87 GLU A CA 1
ATOM 641 C C . GLU A 1 87 ? -15.406 2.146 5.433 1.00 91.12 87 GLU A C 1
ATOM 643 O O . GLU A 1 87 ? -16.577 2.222 5.057 1.00 91.12 87 GLU A O 1
ATOM 648 N N . ARG A 1 88 ? -15.092 1.888 6.709 1.00 90.62 88 ARG A N 1
ATOM 649 C CA . ARG A 1 88 ? -16.101 1.653 7.750 1.00 90.62 88 ARG A CA 1
ATOM 650 C C . ARG A 1 88 ? -17.001 2.868 7.947 1.00 90.62 88 ARG A C 1
ATOM 652 O O . ARG A 1 88 ? -18.220 2.733 7.990 1.00 90.62 88 ARG A O 1
ATOM 659 N N . LEU A 1 89 ? -16.416 4.064 8.000 1.00 90.12 89 LEU A N 1
ATOM 660 C CA . LEU A 1 89 ? -17.181 5.301 8.115 1.00 90.12 89 LEU A CA 1
ATOM 661 C C . LEU A 1 89 ? -18.111 5.500 6.909 1.00 90.12 89 LEU A C 1
ATOM 663 O O . LEU A 1 89 ? -19.271 5.864 7.086 1.00 90.12 89 LEU A O 1
ATOM 667 N N . ALA A 1 90 ? -17.635 5.229 5.693 1.00 88.31 90 ALA A N 1
ATOM 668 C CA . ALA A 1 90 ? -18.456 5.308 4.489 1.00 88.31 90 ALA A CA 1
ATOM 669 C C . ALA A 1 90 ? -19.638 4.319 4.518 1.00 88.31 90 ALA A C 1
ATOM 671 O O . ALA A 1 90 ? -20.724 4.664 4.051 1.00 88.31 90 ALA A O 1
ATOM 672 N N . ALA A 1 91 ? -19.458 3.130 5.102 1.00 87.56 91 ALA A N 1
ATOM 673 C CA . ALA A 1 91 ? -20.523 2.141 5.276 1.00 87.56 91 ALA A CA 1
ATOM 674 C C . ALA A 1 91 ? -21.552 2.530 6.360 1.00 87.56 91 ALA A C 1
ATOM 676 O O . ALA A 1 91 ? -22.744 2.249 6.206 1.00 87.56 91 ALA A O 1
ATOM 677 N N . ASP A 1 92 ? -21.119 3.209 7.426 1.00 87.50 92 ASP A N 1
ATOM 678 C CA . ASP A 1 92 ? -21.972 3.571 8.566 1.00 87.50 92 ASP A CA 1
ATOM 679 C C . ASP A 1 92 ? -22.791 4.856 8.335 1.00 87.50 92 ASP A C 1
ATOM 681 O O . ASP A 1 92 ? -23.902 4.995 8.859 1.00 87.50 92 ASP A O 1
ATOM 685 N N . VAL A 1 93 ? -22.292 5.795 7.520 1.00 85.75 93 VAL A N 1
ATOM 686 C CA . VAL A 1 93 ? -22.960 7.084 7.236 1.00 85.75 93 VAL A CA 1
ATOM 687 C C . VAL A 1 93 ? -24.407 6.925 6.726 1.00 85.75 93 VAL A C 1
ATOM 689 O O . VAL A 1 93 ? -25.289 7.610 7.255 1.00 85.75 93 VAL A O 1
ATOM 692 N N . PRO A 1 94 ? -24.722 6.030 5.768 1.00 84.19 94 PRO A N 1
ATOM 693 C CA . PRO A 1 94 ? -26.097 5.808 5.316 1.00 84.19 94 PRO A CA 1
ATOM 694 C C . PRO A 1 94 ? -27.025 5.304 6.426 1.00 84.19 94 PRO A C 1
ATOM 696 O O . PRO A 1 94 ? -28.173 5.742 6.524 1.00 84.19 94 PRO A O 1
ATOM 699 N N . GLN A 1 95 ? -26.534 4.408 7.287 1.00 80.81 95 GLN A N 1
ATOM 700 C CA . GLN A 1 95 ? -27.321 3.856 8.391 1.00 80.81 95 GLN A CA 1
ATOM 701 C C . GLN A 1 95 ? -27.585 4.909 9.469 1.00 80.81 95 GLN A C 1
ATOM 703 O O . GLN A 1 95 ? -28.707 5.016 9.967 1.00 80.81 95 GLN A O 1
ATOM 708 N N . ALA A 1 96 ? -26.578 5.722 9.796 1.00 81.88 96 ALA A N 1
ATOM 709 C CA . ALA A 1 96 ? -26.724 6.843 10.716 1.00 81.88 96 ALA A CA 1
ATOM 710 C C . ALA A 1 96 ? -27.735 7.874 10.187 1.00 81.88 96 ALA A C 1
ATOM 712 O O . ALA A 1 96 ? -28.642 8.278 10.914 1.00 81.88 96 ALA A O 1
ATOM 713 N N . ALA A 1 97 ? -27.650 8.231 8.902 1.00 86.06 97 ALA A N 1
ATOM 714 C CA . ALA A 1 97 ? -28.590 9.151 8.267 1.00 86.06 97 ALA A CA 1
ATOM 715 C C . ALA A 1 97 ? -30.033 8.612 8.261 1.00 86.06 97 ALA A C 1
ATOM 717 O O . ALA A 1 97 ? -30.973 9.367 8.521 1.00 86.06 97 ALA A O 1
ATOM 718 N N . ALA A 1 98 ? -30.213 7.311 8.007 1.00 84.44 98 ALA A N 1
ATOM 719 C CA . ALA A 1 98 ? -31.519 6.656 8.045 1.00 84.44 98 ALA A CA 1
ATOM 720 C C . ALA A 1 98 ? -32.126 6.645 9.458 1.00 84.44 98 ALA A C 1
ATOM 722 O O . ALA A 1 98 ? -33.306 6.962 9.610 1.00 84.44 98 ALA A O 1
ATOM 723 N N . ARG A 1 99 ? -31.326 6.357 10.496 1.00 89.00 99 ARG A N 1
ATOM 724 C CA . ARG A 1 99 ? -31.772 6.423 11.900 1.00 89.00 99 ARG A CA 1
ATOM 725 C C . ARG A 1 99 ? -32.209 7.834 12.282 1.00 89.00 99 ARG A C 1
ATOM 727 O O . ARG A 1 99 ? -33.346 8.015 12.692 1.00 89.00 99 ARG A O 1
ATOM 734 N N . SER A 1 100 ? -31.397 8.852 11.994 1.00 89.19 100 SER A N 1
ATOM 735 C CA . SER A 1 100 ? -31.773 10.247 12.268 1.00 89.19 100 SER A CA 1
ATOM 736 C C . SER A 1 100 ? -32.990 10.735 11.466 1.00 89.19 100 SER A C 1
ATOM 738 O O . SER A 1 100 ? -33.643 11.710 11.841 1.00 89.19 100 SER A O 1
ATOM 740 N N . ALA A 1 101 ? -33.299 10.126 10.318 1.00 88.81 101 ALA A N 1
ATOM 741 C CA . ALA A 1 101 ? -34.537 10.408 9.594 1.00 88.81 101 ALA A CA 1
ATOM 742 C C . ALA A 1 101 ? -35.754 9.762 10.272 1.00 88.81 101 ALA A C 1
ATOM 744 O O . ALA A 1 101 ? -36.803 10.402 10.348 1.00 88.81 101 ALA A O 1
ATOM 745 N N . LEU A 1 102 ? -35.601 8.536 10.783 1.00 90.38 102 LEU A N 1
ATOM 746 C CA . LEU A 1 102 ? -36.633 7.830 11.536 1.00 90.38 102 LEU A CA 1
ATOM 747 C C . LEU A 1 102 ? -36.941 8.534 12.863 1.00 90.38 102 LEU A C 1
ATOM 749 O O . LEU A 1 102 ? -38.111 8.784 13.133 1.00 90.38 102 LEU A O 1
ATOM 753 N N . ASP A 1 103 ? -35.916 8.940 13.614 1.00 93.75 103 ASP A N 1
ATOM 754 C CA . ASP A 1 103 ? -36.072 9.659 14.886 1.00 93.75 103 ASP A CA 1
ATOM 755 C C . ASP A 1 103 ? -36.884 10.951 14.683 1.00 93.75 103 ASP A C 1
ATOM 757 O O . ASP A 1 103 ? -37.880 11.196 15.359 1.00 93.75 103 ASP A O 1
ATOM 761 N N . ARG A 1 104 ? -36.554 11.735 13.645 1.00 91.88 104 ARG A N 1
ATOM 762 C CA . ARG A 1 104 ? -37.318 12.944 13.276 1.00 91.88 104 ARG A CA 1
ATOM 763 C C . ARG A 1 104 ? -38.745 12.649 12.817 1.00 91.88 104 ARG A C 1
ATOM 765 O O . ARG A 1 104 ? -39.610 13.518 12.915 1.00 91.88 104 ARG A O 1
ATOM 772 N N . ALA A 1 105 ? -38.996 11.481 12.230 1.00 88.94 105 ALA A N 1
ATOM 773 C CA . ALA A 1 105 ? -40.345 11.074 11.852 1.00 88.94 105 ALA A CA 1
ATOM 774 C C . ALA A 1 105 ? -41.163 10.680 13.090 1.00 88.94 105 ALA A C 1
ATOM 776 O O . ALA A 1 105 ? -42.321 11.077 13.182 1.00 88.94 105 ALA A O 1
ATOM 777 N N . GLN A 1 106 ? -40.554 9.978 14.047 1.00 89.44 106 GLN A N 1
ATOM 778 C CA . GLN A 1 106 ? -41.172 9.624 15.325 1.00 89.44 106 GLN A CA 1
ATOM 779 C C . GLN A 1 106 ? -41.496 10.868 16.153 1.00 89.44 106 GLN A C 1
ATOM 781 O O . GLN A 1 106 ? -42.647 11.031 16.532 1.00 89.44 106 GLN A O 1
ATOM 786 N N . GLU A 1 107 ? -40.570 11.824 16.284 1.00 91.31 107 GLU A N 1
ATOM 787 C CA . GLU A 1 107 ? -40.836 13.104 16.965 1.00 91.31 107 GLU A CA 1
ATOM 788 C C . GLU A 1 107 ? -42.044 13.853 16.377 1.00 91.31 107 GLU A C 1
ATOM 790 O O . GLU A 1 107 ? -42.816 14.485 17.098 1.00 91.31 107 GLU A O 1
ATOM 795 N N . ARG A 1 108 ? -42.234 13.796 15.050 1.00 89.50 108 ARG A N 1
ATOM 796 C CA . ARG A 1 108 ? -43.401 14.407 14.393 1.00 89.50 108 ARG A CA 1
ATOM 797 C C . ARG A 1 108 ? -44.693 13.657 14.687 1.00 89.50 108 ARG A C 1
ATOM 799 O O . ARG A 1 108 ? -45.732 14.299 14.801 1.00 89.50 108 ARG A O 1
ATOM 806 N N . VAL A 1 109 ? -44.631 12.330 14.754 1.00 88.94 109 VAL A N 1
ATOM 807 C CA . VAL A 1 109 ? -45.776 11.478 15.084 1.00 88.94 109 VAL A CA 1
ATOM 808 C C . VAL A 1 109 ? -46.180 11.695 16.538 1.00 88.94 109 VAL A C 1
ATOM 810 O O . VAL A 1 109 ? -47.341 12.002 16.784 1.00 88.94 109 VAL A O 1
ATOM 813 N N . ASP A 1 110 ? -45.233 11.640 17.470 1.00 89.38 110 ASP A N 1
ATOM 814 C CA . ASP A 1 110 ? -45.477 11.858 18.898 1.00 89.38 110 ASP A CA 1
ATOM 815 C C . ASP A 1 110 ? -46.086 13.245 19.137 1.00 89.38 110 ASP A C 1
ATOM 817 O O . ASP A 1 110 ? -47.132 13.367 19.769 1.00 89.38 110 ASP A O 1
ATOM 821 N N . LYS A 1 111 ? -45.536 14.286 18.494 1.00 85.62 111 LYS A N 1
ATOM 822 C CA . LYS A 1 111 ? -46.107 15.639 18.544 1.00 85.62 111 LYS A CA 1
ATOM 823 C C . LYS A 1 111 ? -47.537 15.720 17.991 1.00 85.62 111 LYS A C 1
ATOM 825 O O . LYS A 1 111 ? -48.328 16.511 18.489 1.00 85.62 111 LYS A O 1
ATOM 830 N N . ALA A 1 112 ? -47.868 14.947 16.958 1.00 82.31 112 ALA A N 1
ATOM 831 C CA . ALA A 1 112 ? -49.217 14.920 16.390 1.00 82.31 112 ALA A CA 1
ATOM 832 C C . ALA A 1 112 ? -50.223 14.162 17.276 1.00 82.31 112 ALA A C 1
ATOM 834 O O . ALA A 1 112 ? -51.416 14.441 17.206 1.00 82.31 112 ALA A O 1
ATOM 835 N N . PHE A 1 113 ? -49.758 13.217 18.098 1.00 79.06 113 PHE A N 1
ATOM 836 C CA . PHE A 1 113 ? -50.591 12.511 19.074 1.00 79.06 113 PHE A CA 1
ATOM 837 C C . PHE A 1 113 ? -50.764 13.293 20.385 1.00 79.06 113 PHE A C 1
ATOM 839 O O . PHE A 1 113 ? -51.840 13.226 20.980 1.00 79.06 113 PHE A O 1
ATOM 846 N N . ASP A 1 114 ? -49.752 14.056 20.804 1.00 80.12 114 ASP A N 1
ATOM 847 C CA . ASP A 1 114 ? -49.794 14.899 22.008 1.00 80.12 114 ASP A CA 1
ATOM 848 C C . ASP A 1 114 ? -50.566 16.219 21.815 1.00 80.12 114 ASP A C 1
ATOM 850 O O . ASP A 1 114 ? -50.931 16.861 22.802 1.00 80.12 114 ASP A O 1
ATOM 854 N N . ASP A 1 115 ? -50.869 16.610 20.571 1.00 69.81 115 ASP A N 1
ATOM 855 C CA . ASP A 1 115 ? -51.679 17.790 20.236 1.00 69.81 115 ASP A CA 1
ATOM 856 C C . ASP A 1 115 ? -53.005 17.387 19.544 1.00 69.81 115 ASP A C 1
ATOM 858 O O . ASP A 1 115 ? -53.173 17.571 18.337 1.00 69.81 115 ASP A O 1
ATOM 862 N N . PRO A 1 116 ? -53.978 16.795 20.272 1.00 56.59 116 PRO A N 1
ATOM 863 C CA . PRO A 1 116 ? -55.246 16.336 19.697 1.00 56.59 116 PRO A CA 1
ATOM 864 C C . PRO A 1 116 ? -56.226 17.474 19.345 1.00 56.59 116 PRO A C 1
ATOM 866 O O . PRO A 1 116 ? -57.366 17.193 18.972 1.00 56.59 116 PRO A O 1
ATOM 869 N N . ALA A 1 117 ? -55.818 18.741 19.472 1.00 59.12 117 ALA A N 1
A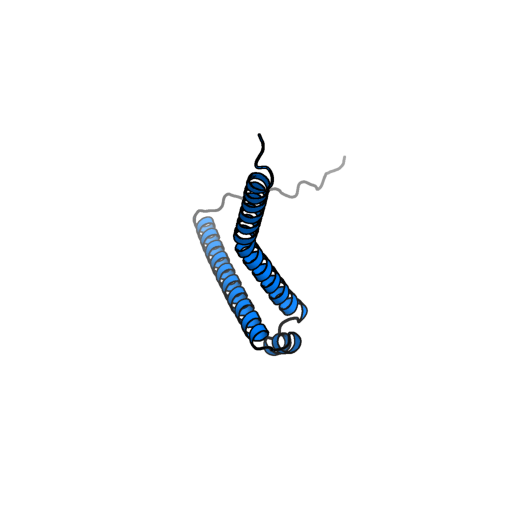TOM 870 C CA . ALA A 1 117 ? -56.646 19.919 19.232 1.00 59.12 117 ALA A CA 1
ATOM 871 C C . ALA A 1 117 ? -56.009 20.840 18.179 1.00 59.12 117 ALA A C 1
ATOM 873 O O . ALA A 1 117 ? -55.326 21.812 18.495 1.00 59.12 117 ALA A O 1
ATOM 874 N N . GLY A 1 118 ? -56.304 20.555 16.912 1.00 51.69 118 GLY A N 1
ATOM 875 C CA . GLY A 1 118 ? -56.702 21.652 16.030 1.00 51.69 118 GLY A CA 1
ATOM 876 C C . GLY A 1 118 ? -58.066 22.177 16.462 1.00 51.69 118 GLY A C 1
ATOM 877 O O . GLY A 1 118 ? -58.915 21.331 16.827 1.00 51.69 118 GLY A O 1
#

Foldseek 3Di:
DDPPPPPPDPPVDDPDDPVRVVVVVVVVVVVVVVVVVVVVVVVVLLVVLLVCVVVVNDLVRSCVVVVHDSVVSVVSNVVVVVVVVVVVCVVCVVVVVVVVVVVVVVVVVVVCVVPVDD

Sequence (118 aa):
MATSDDDLGRADGLPLSDDQRAELLARQARLDEARAAVESAQAERDAYLVQLDDAGVGVSESAHALGLLRAAVETVLTTHRKAEVVERLAADVPQAAARSALDRAQERVDKAFDDPAG

pLDDT: mean 87.44, std 15.96, range [40.81, 98.44]

Radius of gyration: 31.16 Å; chains: 1; bounding box: 90×56×60 Å

Secondary structure (DSSP, 8-state):
------------PPPPPHHHHHHHHHHHHHHHHHHHHHHHHHHHHHHHHHHHHHTT--HHHHHHHTT--HHHHHHHHHHHHHHHHHHHHHHHHHHHHHHHHHHHHHHHHHHHHH----